Protein AF-A0A2V5VNK4-F1 (afdb_monomer)

Foldseek 3Di:
DFCDLVNVCVVCVVLVVLQVVLVVVCPPPDPVVSLVCCVPPPVPSNVSVVVSVVCCCPPGPVNCVVVVNPDDDDDPDDPCDPCNPDCVCVVVVVVDDDDDDDPPDDDDDDD

Structure (mmCIF, N/CA/C/O backbone):
data_AF-A0A2V5VNK4-F1
#
_entry.id   AF-A0A2V5VNK4-F1
#
loop_
_atom_site.group_PDB
_atom_site.id
_atom_site.type_symbol
_atom_site.label_atom_id
_atom_site.label_alt_id
_atom_site.label_comp_id
_atom_site.label_asym_id
_atom_site.label_entity_id
_atom_site.label_seq_id
_atom_site.pdbx_PDB_ins_code
_atom_site.Cartn_x
_atom_site.Cartn_y
_atom_site.Cartn_z
_atom_site.occupancy
_atom_site.B_iso_or_equiv
_atom_site.auth_seq_id
_atom_site.auth_comp_id
_atom_site.auth_asym_id
_atom_site.auth_atom_id
_atom_site.pdbx_PDB_model_num
ATOM 1 N N . MET A 1 1 ? 19.663 -5.696 6.131 1.00 43.50 1 MET A N 1
ATOM 2 C CA . MET A 1 1 ? 19.031 -4.825 7.140 1.00 43.50 1 MET A CA 1
ATOM 3 C C . MET A 1 1 ? 17.532 -4.919 6.906 1.00 43.50 1 MET A C 1
ATOM 5 O O . MET A 1 1 ? 17.048 -4.364 5.932 1.00 43.50 1 MET A O 1
ATOM 9 N N . SER A 1 2 ? 16.845 -5.788 7.652 1.00 50.84 2 SER A N 1
ATOM 10 C CA . SER A 1 2 ? 15.406 -6.015 7.478 1.00 50.84 2 SER A CA 1
ATOM 11 C C . SER A 1 2 ? 14.685 -4.940 8.273 1.00 50.84 2 SER A C 1
ATOM 13 O O . SER A 1 2 ? 14.669 -5.039 9.492 1.00 50.84 2 SER A O 1
ATOM 15 N N . ILE A 1 3 ? 14.150 -3.918 7.605 1.00 52.94 3 ILE A N 1
ATOM 16 C CA . ILE A 1 3 ? 13.321 -2.922 8.286 1.00 52.94 3 ILE A CA 1
ATOM 17 C C . ILE A 1 3 ? 12.030 -3.628 8.695 1.00 52.94 3 ILE A C 1
ATOM 19 O O . ILE A 1 3 ? 11.270 -4.100 7.846 1.00 52.94 3 ILE A O 1
ATOM 23 N N . ASP A 1 4 ? 11.828 -3.766 9.999 1.00 60.47 4 ASP A N 1
ATOM 24 C CA . ASP A 1 4 ? 10.594 -4.300 10.563 1.00 60.47 4 ASP A CA 1
ATOM 25 C C . ASP A 1 4 ? 9.493 -3.229 10.464 1.00 60.47 4 ASP A C 1
ATOM 27 O O . ASP A 1 4 ? 9.760 -2.033 10.602 1.00 60.47 4 ASP A O 1
ATOM 31 N N . ALA A 1 5 ? 8.237 -3.622 10.230 1.00 59.97 5 ALA A N 1
ATOM 32 C CA . ALA A 1 5 ? 7.123 -2.669 10.172 1.00 59.97 5 ALA A CA 1
ATOM 33 C C . ALA A 1 5 ? 7.013 -1.826 11.461 1.00 59.97 5 ALA A C 1
ATOM 35 O O . ALA A 1 5 ? 6.584 -0.673 11.421 1.00 59.97 5 ALA A O 1
ATOM 36 N N . ASN A 1 6 ? 7.462 -2.374 12.591 1.00 62.91 6 ASN A N 1
ATOM 37 C CA . ASN A 1 6 ? 7.519 -1.701 13.879 1.00 62.91 6 ASN A CA 1
ATOM 38 C C . ASN A 1 6 ? 8.642 -0.640 13.960 1.00 62.91 6 ASN A C 1
ATOM 40 O O . ASN A 1 6 ? 8.521 0.305 14.734 1.00 62.91 6 ASN A O 1
ATOM 44 N N . GLU A 1 7 ? 9.707 -0.735 13.151 1.00 65.81 7 GLU A N 1
ATOM 45 C CA . GLU A 1 7 ? 10.749 0.304 13.054 1.00 65.81 7 GLU A CA 1
ATOM 46 C C . GLU A 1 7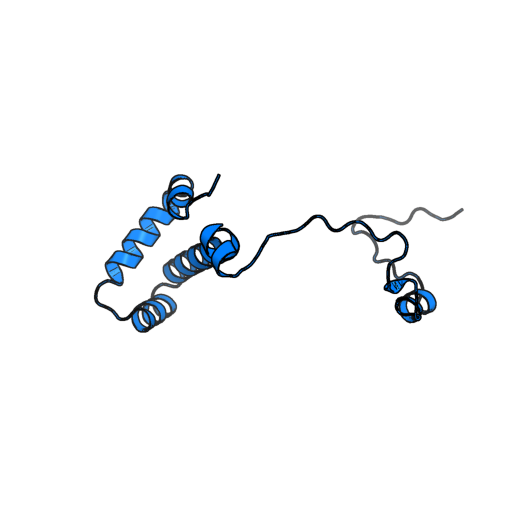 ? 10.271 1.521 12.255 1.00 65.81 7 GLU A C 1
ATOM 48 O O . GLU A 1 7 ? 10.581 2.654 12.612 1.00 65.81 7 GLU A O 1
ATOM 53 N N . VAL A 1 8 ? 9.453 1.318 11.215 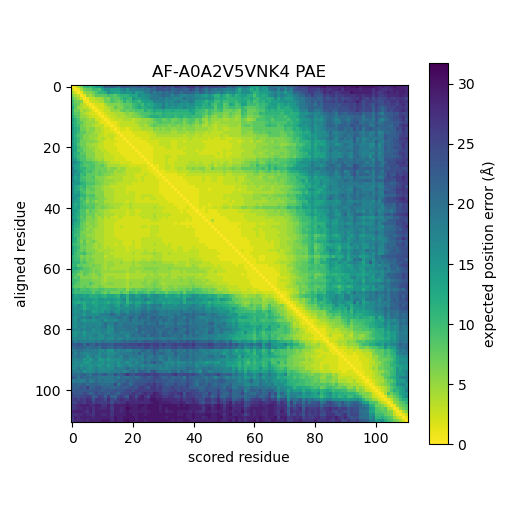1.00 63.75 8 VAL A N 1
ATOM 54 C CA . VAL A 1 8 ? 8.856 2.417 10.424 1.00 63.75 8 VAL A CA 1
ATOM 55 C C . VAL A 1 8 ? 8.001 3.330 11.307 1.00 63.75 8 VAL A C 1
ATOM 57 O O . VAL A 1 8 ? 8.002 4.552 11.148 1.00 63.75 8 VAL A O 1
ATOM 60 N N . LEU A 1 9 ? 7.325 2.744 12.296 1.00 68.44 9 LEU A N 1
ATOM 61 C CA . LEU A 1 9 ? 6.532 3.460 13.290 1.00 68.44 9 LEU A CA 1
ATOM 62 C C . LEU A 1 9 ? 7.368 4.424 14.157 1.00 68.44 9 LEU A C 1
ATOM 64 O O . LEU A 1 9 ? 6.826 5.410 14.650 1.00 68.44 9 LEU A O 1
ATOM 68 N N . LEU A 1 10 ? 8.683 4.214 14.295 1.00 71.69 10 LEU A N 1
ATOM 69 C CA . LEU A 1 10 ? 9.568 5.160 14.989 1.00 71.69 10 LEU A CA 1
ATOM 70 C C . LEU A 1 10 ? 9.780 6.454 14.188 1.00 71.69 10 LEU A C 1
ATOM 72 O O . LEU A 1 10 ? 9.971 7.515 14.778 1.00 71.69 10 LEU A O 1
ATOM 76 N N . PHE A 1 11 ? 9.710 6.387 12.856 1.00 75.62 11 PHE A N 1
ATOM 77 C CA . PHE A 1 11 ? 9.890 7.541 11.969 1.00 75.62 11 PHE A CA 1
ATOM 78 C C . PHE A 1 11 ? 8.589 8.319 11.712 1.00 75.62 11 PHE A C 1
ATOM 80 O O . PHE A 1 11 ? 8.635 9.449 11.228 1.00 75.62 11 PHE A O 1
ATOM 87 N N . ARG A 1 12 ? 7.429 7.737 12.048 1.00 77.50 12 ARG A N 1
ATOM 88 C CA . ARG A 1 12 ? 6.090 8.341 11.907 1.00 77.50 12 ARG A CA 1
ATOM 89 C C . ARG A 1 12 ? 5.283 8.240 13.213 1.00 77.50 12 ARG A C 1
ATOM 91 O O . ARG A 1 12 ? 4.287 7.515 13.277 1.00 77.50 12 ARG A O 1
ATOM 98 N N . PRO A 1 13 ? 5.686 8.952 14.283 1.00 76.88 13 PRO A N 1
ATOM 99 C CA . PRO A 1 13 ? 5.000 8.899 15.580 1.00 76.88 13 PRO A CA 1
ATOM 100 C C . PRO A 1 13 ? 3.543 9.396 15.521 1.00 76.88 13 PRO A C 1
ATOM 102 O O . PRO A 1 13 ? 2.705 8.974 16.324 1.00 76.88 13 PRO A O 1
ATOM 105 N N . ASP A 1 14 ? 3.226 10.250 14.544 1.00 76.06 14 ASP A N 1
ATOM 106 C CA . ASP A 1 14 ? 1.868 10.679 14.206 1.00 76.06 14 ASP A CA 1
ATOM 107 C C . ASP A 1 14 ? 0.973 9.487 13.822 1.00 76.06 14 ASP A C 1
ATOM 109 O O . ASP A 1 14 ? -0.166 9.382 14.282 1.00 76.06 14 ASP A O 1
ATOM 113 N N . VAL A 1 15 ? 1.522 8.528 13.071 1.00 81.50 15 VAL A N 1
ATOM 114 C CA . VAL A 1 15 ? 0.820 7.315 12.632 1.00 81.50 15 VAL A CA 1
ATOM 115 C C . VAL A 1 15 ? 0.635 6.326 13.783 1.00 81.50 15 VAL A C 1
ATOM 117 O O . VAL A 1 15 ? -0.404 5.674 13.882 1.00 81.50 15 VAL A O 1
ATOM 120 N N . VAL A 1 16 ? 1.601 6.242 14.703 1.00 84.44 16 VAL A N 1
ATOM 121 C CA . VAL A 1 16 ? 1.552 5.322 15.855 1.00 84.44 16 VAL A CA 1
ATOM 122 C C . VAL A 1 16 ? 0.358 5.597 16.752 1.00 84.44 16 VAL A C 1
ATOM 124 O O . VAL A 1 16 ? -0.327 4.666 17.178 1.00 84.44 16 VAL A O 1
ATOM 127 N N . THR A 1 17 ? 0.115 6.869 17.058 1.00 85.38 17 THR A N 1
ATOM 128 C CA . THR A 1 17 ? -0.986 7.260 17.945 1.00 85.38 17 THR A CA 1
ATOM 129 C C . THR A 1 17 ? -2.332 6.928 17.304 1.00 85.38 17 THR A C 1
ATOM 131 O O . THR A 1 17 ? -3.174 6.297 17.944 1.00 85.38 17 THR A O 1
ATOM 134 N N . GLY A 1 18 ? -2.503 7.265 16.020 1.00 86.88 18 GLY A N 1
ATOM 135 C CA . GLY A 1 18 ? -3.709 6.936 15.259 1.00 86.88 18 GLY A CA 1
ATOM 136 C C . GLY A 1 18 ? -3.963 5.429 15.186 1.00 86.88 18 GLY A C 1
ATOM 137 O O . GLY A 1 18 ? -5.057 4.969 15.510 1.00 86.88 18 GLY A O 1
ATOM 138 N N . LEU A 1 19 ? -2.929 4.645 14.864 1.00 88.06 19 LEU A N 1
ATOM 139 C CA . LEU A 1 19 ? -3.031 3.189 14.777 1.00 88.06 19 LEU A CA 1
ATOM 140 C C . LEU A 1 19 ? -3.383 2.552 16.128 1.00 88.06 19 LEU A C 1
ATOM 142 O O . LEU A 1 19 ? -4.249 1.683 16.192 1.00 88.06 19 LEU A O 1
ATOM 146 N N . LYS A 1 20 ? -2.748 2.983 17.226 1.00 89.00 20 LYS A N 1
ATOM 147 C CA . LYS A 1 20 ? -3.049 2.466 18.572 1.00 89.00 20 LYS A CA 1
ATOM 148 C C . LYS A 1 20 ? -4.496 2.730 18.972 1.00 89.00 20 LYS A C 1
ATOM 150 O O . LYS A 1 20 ? -5.148 1.832 19.508 1.00 89.00 20 LYS A O 1
ATOM 155 N N . ASN A 1 21 ? -4.995 3.934 18.704 1.00 88.62 21 ASN A N 1
ATOM 156 C CA . ASN A 1 21 ? -6.375 4.300 19.011 1.00 88.62 21 ASN A CA 1
ATOM 157 C C . ASN A 1 21 ? -7.358 3.439 18.212 1.00 88.62 21 ASN A C 1
ATOM 159 O O . ASN A 1 21 ? -8.286 2.885 18.795 1.00 88.62 21 ASN A O 1
ATOM 163 N N . LEU A 1 22 ? -7.093 3.247 16.918 1.00 89.94 22 LEU A N 1
ATOM 164 C CA . LEU A 1 22 ? -7.895 2.408 16.029 1.00 89.94 22 LEU A CA 1
ATOM 165 C C . LEU A 1 22 ? -7.919 0.941 16.478 1.00 89.94 22 LEU A C 1
ATOM 167 O O . LEU A 1 22 ? -8.980 0.325 16.564 1.00 89.94 22 LEU A O 1
ATOM 171 N N . LEU A 1 23 ? -6.762 0.367 16.815 1.00 90.12 23 LEU A N 1
ATOM 172 C CA . LEU A 1 23 ? -6.685 -1.010 17.311 1.00 90.12 23 LEU A CA 1
ATOM 173 C C . LEU A 1 23 ? -7.399 -1.174 18.657 1.00 90.12 23 LEU A C 1
ATOM 175 O O . LEU A 1 23 ? -7.992 -2.218 18.924 1.00 90.12 23 LEU A O 1
ATOM 179 N N . THR A 1 24 ? -7.358 -0.142 19.502 1.00 92.31 24 THR A N 1
ATOM 180 C CA . THR A 1 24 ? -8.040 -0.144 20.799 1.00 92.31 24 THR A CA 1
ATOM 181 C C . THR A 1 24 ? -9.554 -0.055 20.630 1.00 92.31 24 THR A C 1
ATOM 183 O O . THR A 1 24 ? -10.265 -0.823 21.274 1.00 92.31 24 THR A O 1
ATOM 186 N N . SER A 1 25 ? -10.053 0.814 19.744 1.00 88.00 25 SER A N 1
ATOM 187 C CA . SER A 1 25 ? -11.491 0.941 19.464 1.00 88.00 25 SER A CA 1
ATOM 188 C C . SER A 1 25 ? -12.069 -0.280 18.744 1.00 88.00 25 SER A C 1
ATOM 190 O O . SER A 1 25 ? -13.254 -0.563 18.878 1.00 88.00 25 SER A O 1
ATOM 192 N N . SER A 1 26 ? -11.231 -1.032 18.029 1.00 89.69 26 SER A N 1
ATOM 193 C CA . SER A 1 26 ? -11.631 -2.239 17.295 1.00 89.69 26 SER A CA 1
ATOM 194 C C . SER A 1 26 ? -11.575 -3.523 18.137 1.00 89.69 26 SER A C 1
ATOM 196 O O . SER A 1 26 ? -11.910 -4.601 17.643 1.00 89.69 26 SER A O 1
ATOM 198 N N . ARG A 1 27 ? -11.132 -3.458 19.403 1.00 91.44 27 ARG A N 1
ATOM 199 C CA . ARG A 1 27 ? -11.028 -4.647 20.267 1.00 91.44 27 ARG A CA 1
ATOM 200 C C . ARG A 1 27 ? -12.391 -5.292 20.501 1.00 91.44 27 ARG A C 1
ATOM 202 O O . ARG A 1 27 ? -13.363 -4.619 20.810 1.00 91.44 27 ARG A O 1
ATOM 209 N N . GLY A 1 28 ? -12.422 -6.622 20.438 1.00 89.94 28 GLY A N 1
ATOM 210 C CA . GLY A 1 28 ? -13.631 -7.409 20.698 1.00 89.94 28 GLY A CA 1
ATOM 211 C C . GLY A 1 28 ? -14.592 -7.499 19.511 1.00 89.94 28 GLY A C 1
ATOM 212 O O . GLY A 1 28 ? -15.549 -8.262 19.585 1.00 89.94 28 GLY A O 1
ATOM 213 N N . HIS A 1 29 ? -14.314 -6.795 18.410 1.00 90.75 29 HIS A N 1
ATOM 214 C CA . HIS A 1 29 ? -15.069 -6.911 17.167 1.00 90.75 29 HIS A CA 1
ATOM 215 C C . HIS A 1 29 ? -14.372 -7.858 16.178 1.00 90.75 29 HIS A C 1
ATOM 217 O O . HIS A 1 29 ? -13.138 -7.874 16.102 1.00 90.75 29 HIS A O 1
ATOM 223 N N . PRO A 1 30 ? -15.131 -8.630 15.379 1.00 94.50 30 PRO A N 1
ATOM 224 C CA . PRO A 1 30 ? -14.577 -9.354 14.243 1.00 94.50 30 PRO A CA 1
ATOM 225 C C . PRO A 1 30 ? -13.859 -8.390 13.282 1.00 94.50 30 PRO A C 1
ATOM 227 O O . PRO A 1 30 ? -14.397 -7.319 12.995 1.00 94.50 30 PRO A O 1
ATOM 230 N N . PRO A 1 31 ? -12.687 -8.750 12.722 1.00 91.12 31 PRO A N 1
ATOM 231 C CA . PRO A 1 31 ? -11.910 -7.839 11.877 1.00 91.12 31 PRO A CA 1
ATOM 232 C C . PRO A 1 31 ? -12.694 -7.265 10.692 1.00 91.12 31 PRO A C 1
ATOM 234 O O . PRO A 1 31 ? -12.603 -6.075 10.410 1.00 91.12 31 PRO A O 1
ATOM 237 N N . ALA A 1 32 ? -13.500 -8.093 10.020 1.00 93.44 32 ALA A N 1
ATOM 238 C CA . ALA A 1 32 ? -14.309 -7.656 8.883 1.00 93.44 32 ALA A CA 1
ATOM 239 C C . ALA A 1 32 ? -15.361 -6.608 9.285 1.00 93.44 32 ALA A C 1
ATOM 241 O O . ALA A 1 32 ? -15.549 -5.617 8.582 1.00 93.44 32 ALA A O 1
ATOM 242 N N . GLU A 1 33 ? -16.008 -6.797 10.436 1.00 93.88 33 GLU A N 1
ATOM 243 C CA . GLU A 1 33 ? -16.995 -5.854 10.965 1.00 93.88 33 GLU A CA 1
ATOM 244 C C . GLU A 1 33 ? -16.330 -4.557 11.426 1.00 93.88 33 GLU A C 1
ATOM 246 O O . GLU A 1 33 ? -16.809 -3.475 11.094 1.00 93.88 33 GLU A O 1
ATOM 251 N N . ALA A 1 34 ? -15.191 -4.651 12.119 1.00 93.06 34 ALA A N 1
ATOM 252 C CA . ALA A 1 34 ? -14.422 -3.489 12.552 1.00 93.06 34 ALA A CA 1
ATOM 253 C C . ALA A 1 34 ? -13.993 -2.620 11.360 1.00 93.06 34 ALA A C 1
ATOM 255 O O . ALA A 1 34 ? -14.165 -1.404 11.388 1.00 93.06 34 ALA A O 1
ATOM 256 N N . VAL A 1 35 ? -13.506 -3.240 10.279 1.00 93.81 35 VAL A N 1
ATOM 257 C CA . VAL A 1 35 ? -13.116 -2.528 9.053 1.00 93.81 35 VAL A CA 1
ATOM 258 C C . VAL A 1 35 ? -14.325 -1.902 8.355 1.00 93.81 35 VAL A C 1
ATOM 260 O O . VAL A 1 35 ? -14.236 -0.754 7.924 1.00 93.81 35 VAL A O 1
ATOM 263 N N . ALA A 1 36 ? -15.461 -2.600 8.271 1.00 93.62 36 ALA A N 1
ATOM 264 C CA . ALA A 1 36 ? -16.676 -2.052 7.662 1.00 93.62 36 ALA A CA 1
ATOM 265 C C . ALA A 1 36 ? -17.225 -0.843 8.444 1.00 93.62 36 ALA A C 1
ATOM 267 O O . ALA A 1 36 ? -17.617 0.167 7.854 1.00 93.62 36 ALA A O 1
ATOM 268 N N . VAL A 1 37 ? -17.219 -0.921 9.778 1.00 92.38 37 VAL A N 1
ATOM 269 C CA . VAL A 1 37 ? -17.601 0.185 10.669 1.00 92.38 37 VAL A CA 1
ATOM 270 C C . VAL A 1 37 ? -16.642 1.360 10.507 1.00 92.38 37 VAL A C 1
ATOM 272 O O . VAL A 1 37 ? -17.094 2.496 10.363 1.00 92.38 37 VAL A O 1
ATOM 275 N N . LEU A 1 38 ? -15.335 1.092 10.481 1.00 92.94 38 LEU A N 1
ATOM 276 C CA . LEU A 1 38 ? -14.299 2.100 10.287 1.00 92.94 38 LEU A CA 1
ATOM 277 C C . LEU A 1 38 ? -14.467 2.814 8.940 1.00 92.94 38 LEU A C 1
ATOM 279 O O . LEU A 1 38 ? -14.515 4.036 8.899 1.00 92.94 38 LEU A O 1
ATOM 283 N N . GLN A 1 39 ? -14.663 2.070 7.850 1.00 94.00 39 GLN A N 1
ATOM 284 C CA . GLN A 1 39 ? -14.862 2.639 6.516 1.00 94.00 39 GLN A CA 1
ATOM 285 C C . GLN A 1 39 ? -16.076 3.580 6.451 1.00 94.00 39 GLN A C 1
ATOM 287 O O . GLN A 1 39 ? -16.041 4.585 5.743 1.00 94.00 39 GLN A O 1
ATOM 292 N N . LYS A 1 40 ? -17.150 3.263 7.185 1.00 94.62 40 LYS A N 1
ATOM 293 C CA . LYS A 1 40 ? -18.382 4.060 7.196 1.00 94.62 40 LYS A CA 1
ATOM 294 C C . LYS A 1 40 ? -18.296 5.286 8.106 1.00 94.62 40 LYS A C 1
ATOM 296 O O . LYS A 1 40 ? -18.811 6.341 7.744 1.00 94.62 40 LYS A O 1
ATOM 301 N N . ASN A 1 41 ? -17.705 5.131 9.288 1.00 94.12 41 ASN A N 1
ATOM 302 C CA . ASN A 1 41 ? -17.829 6.107 10.372 1.00 94.12 41 ASN A CA 1
ATOM 303 C C . ASN A 1 41 ? -16.548 6.915 10.619 1.00 94.12 41 ASN A C 1
ATOM 305 O O . ASN A 1 41 ? -16.624 7.986 11.213 1.00 94.12 41 ASN A O 1
ATOM 309 N N . ASP A 1 42 ? -15.393 6.425 10.168 1.00 92.62 42 ASP A N 1
ATOM 310 C CA . ASP A 1 42 ? -14.098 7.094 10.302 1.00 92.62 42 ASP A CA 1
ATOM 311 C C . ASP A 1 42 ? -13.225 6.883 9.044 1.00 92.62 42 ASP A C 1
ATOM 313 O O . ASP A 1 42 ? -12.299 6.061 9.024 1.00 92.62 42 ASP A O 1
ATOM 317 N N . PRO A 1 43 ? -13.495 7.643 7.963 1.00 92.38 43 PRO A N 1
ATOM 318 C CA . PRO A 1 43 ? -12.718 7.559 6.728 1.00 92.38 43 PRO A CA 1
ATOM 319 C C . PRO A 1 43 ? -11.228 7.877 6.914 1.00 92.38 43 PRO A C 1
ATOM 321 O O . PRO A 1 43 ? -10.396 7.347 6.178 1.00 92.38 43 PRO A O 1
ATOM 324 N N . ALA A 1 44 ? -10.879 8.724 7.888 1.00 90.50 44 ALA A N 1
ATOM 325 C CA . ALA A 1 44 ? -9.492 9.077 8.176 1.00 90.50 44 ALA A CA 1
ATOM 326 C C . ALA A 1 44 ? -8.741 7.894 8.802 1.00 90.50 44 ALA A C 1
ATOM 328 O O . ALA A 1 44 ? -7.654 7.541 8.340 1.00 90.50 44 ALA A O 1
ATOM 329 N N . GLY A 1 45 ? -9.340 7.231 9.796 1.00 90.56 45 GLY A N 1
ATOM 330 C CA . GLY A 1 45 ? -8.799 6.007 10.381 1.00 90.56 45 GLY A CA 1
ATOM 331 C C . GLY A 1 45 ? -8.699 4.866 9.367 1.00 90.56 45 GLY A C 1
ATOM 332 O O . GLY A 1 45 ? -7.691 4.159 9.332 1.00 90.56 45 GLY A O 1
ATOM 333 N N . PHE A 1 46 ? -9.688 4.721 8.480 1.00 93.50 46 PHE A N 1
ATOM 334 C CA . PHE A 1 46 ? -9.622 3.752 7.380 1.00 93.50 46 PHE A CA 1
ATOM 335 C C . PHE A 1 46 ? -8.473 4.053 6.405 1.00 93.50 46 PHE A C 1
ATOM 337 O O . PHE A 1 46 ? -7.725 3.147 6.029 1.00 93.50 46 PHE A O 1
ATOM 344 N N . GLY A 1 47 ? -8.288 5.323 6.035 1.00 92.12 47 GLY A N 1
ATOM 345 C CA . GLY A 1 47 ? -7.157 5.769 5.220 1.00 92.12 47 GLY A CA 1
ATOM 346 C C . GLY A 1 47 ? -5.813 5.415 5.861 1.00 92.12 47 GLY A C 1
ATOM 347 O O . GLY A 1 47 ? -4.976 4.780 5.228 1.00 92.12 47 GLY A O 1
ATOM 348 N N . LEU A 1 48 ? -5.650 5.717 7.151 1.00 90.44 48 LEU A N 1
ATOM 349 C CA . LEU A 1 48 ? -4.442 5.380 7.905 1.00 90.44 48 LEU A CA 1
ATOM 350 C C . LEU A 1 48 ? -4.180 3.864 7.937 1.00 90.44 48 LEU A C 1
ATOM 352 O O . LEU A 1 48 ? -3.058 3.424 7.688 1.00 90.44 48 LEU A O 1
ATOM 356 N N . LEU A 1 49 ? -5.206 3.047 8.199 1.00 90.94 49 LEU A N 1
ATOM 357 C CA . LEU A 1 49 ? -5.072 1.587 8.227 1.00 90.94 49 LEU A CA 1
ATOM 358 C C . LEU A 1 49 ? -4.657 1.023 6.861 1.00 90.94 49 LEU A C 1
ATOM 360 O O . LEU A 1 49 ? -3.785 0.155 6.788 1.00 90.94 49 LEU A O 1
ATOM 364 N N . THR A 1 50 ? -5.279 1.506 5.785 1.00 92.62 50 THR A N 1
ATOM 365 C CA . THR A 1 50 ? -4.998 1.037 4.419 1.00 92.62 50 THR A CA 1
ATOM 366 C C . THR A 1 50 ? -3.616 1.459 3.931 1.00 92.62 50 THR A C 1
ATOM 368 O O . THR A 1 50 ? -2.935 0.650 3.301 1.00 92.62 50 THR A O 1
ATOM 371 N N . GLU A 1 51 ? -3.153 2.662 4.279 1.00 90.00 51 GLU A N 1
ATOM 372 C CA . GLU A 1 51 ? -1.792 3.125 3.985 1.00 90.00 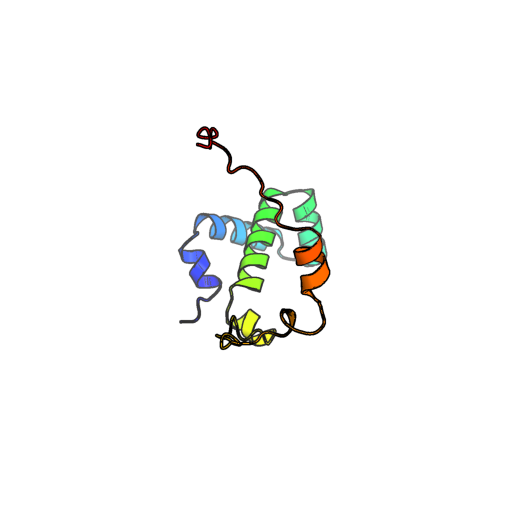51 GLU A CA 1
ATOM 373 C C . GLU A 1 51 ? -0.741 2.227 4.655 1.00 90.00 51 GLU A C 1
ATOM 375 O O . GLU A 1 51 ? 0.182 1.745 3.994 1.00 90.00 51 GLU A O 1
ATOM 380 N N . ILE A 1 52 ? -0.919 1.920 5.945 1.00 87.94 52 ILE A N 1
ATOM 381 C CA . ILE A 1 52 ? -0.015 1.026 6.683 1.00 87.94 52 ILE A CA 1
ATOM 382 C C . ILE A 1 52 ? -0.040 -0.384 6.090 1.00 87.94 52 ILE A C 1
ATOM 384 O O . ILE A 1 52 ? 1.016 -0.989 5.905 1.00 87.94 52 ILE A O 1
ATOM 388 N N . ALA A 1 53 ? -1.226 -0.915 5.779 1.00 89.50 53 ALA A N 1
ATOM 389 C CA . ALA A 1 53 ? -1.367 -2.249 5.203 1.00 89.50 53 ALA A CA 1
ATOM 390 C C . ALA A 1 53 ? -0.672 -2.354 3.838 1.00 89.50 53 ALA A C 1
ATOM 392 O O . ALA A 1 53 ? 0.058 -3.316 3.597 1.00 89.50 53 ALA A O 1
ATOM 393 N N . ALA A 1 54 ? -0.841 -1.352 2.971 1.00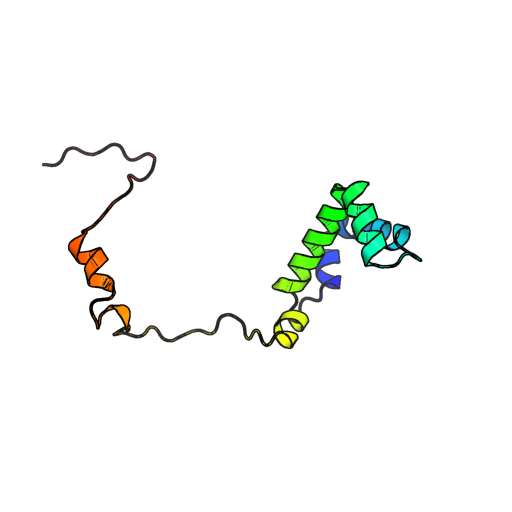 89.81 54 ALA A N 1
ATOM 394 C CA . ALA A 1 54 ? -0.160 -1.290 1.682 1.00 89.81 54 ALA A CA 1
ATOM 395 C C . ALA A 1 54 ? 1.362 -1.195 1.858 1.00 89.81 54 ALA A C 1
ATOM 397 O O . ALA A 1 54 ? 2.100 -1.963 1.241 1.00 89.81 54 ALA A O 1
ATOM 398 N N . GLY A 1 55 ? 1.838 -0.313 2.741 1.00 85.81 55 GLY A N 1
ATOM 399 C CA . GLY A 1 55 ? 3.263 -0.181 3.044 1.00 85.81 55 GLY A CA 1
ATOM 400 C C . GLY A 1 55 ? 3.868 -1.488 3.559 1.00 85.81 55 GLY A C 1
ATOM 401 O O . GLY A 1 55 ? 4.894 -1.936 3.055 1.00 85.81 55 GLY A O 1
ATOM 402 N N . ALA A 1 56 ? 3.202 -2.157 4.502 1.00 84.50 56 ALA A N 1
ATOM 403 C CA . ALA A 1 56 ? 3.640 -3.453 5.008 1.00 84.50 56 ALA A CA 1
ATOM 404 C C . ALA A 1 56 ? 3.634 -4.536 3.916 1.00 84.50 56 ALA A C 1
ATOM 406 O O . ALA A 1 56 ? 4.570 -5.327 3.848 1.00 84.50 56 ALA A O 1
ATOM 407 N N . TYR A 1 57 ? 2.623 -4.562 3.046 1.00 86.19 57 TYR A N 1
ATOM 408 C CA . TYR A 1 57 ? 2.533 -5.542 1.965 1.00 86.19 57 TYR A CA 1
ATOM 409 C C . TYR A 1 57 ? 3.652 -5.379 0.926 1.00 86.19 57 TYR A C 1
ATOM 411 O O . TYR A 1 57 ? 4.273 -6.365 0.533 1.00 86.19 57 TYR A O 1
ATOM 419 N N . PHE A 1 58 ? 3.933 -4.143 0.504 1.00 85.94 58 PHE A N 1
ATOM 420 C CA . PHE A 1 58 ? 4.892 -3.870 -0.569 1.00 85.94 58 PHE A CA 1
ATOM 421 C C . PHE A 1 58 ? 6.339 -3.705 -0.105 1.00 85.94 58 PHE A C 1
ATOM 423 O O . PHE A 1 58 ? 7.244 -3.891 -0.914 1.00 85.94 58 PHE A O 1
ATOM 430 N N . LEU A 1 59 ? 6.575 -3.318 1.153 1.00 84.19 59 LEU A N 1
ATOM 431 C CA . LEU A 1 59 ? 7.909 -2.913 1.612 1.00 84.19 59 LEU A CA 1
ATOM 432 C C . LEU A 1 59 ? 8.498 -3.824 2.689 1.00 84.19 59 LEU A C 1
ATOM 434 O O . LEU A 1 59 ? 9.711 -3.790 2.887 1.00 84.19 59 LEU A O 1
ATOM 438 N N . ASN A 1 60 ? 7.697 -4.639 3.386 1.00 84.00 60 ASN A N 1
ATOM 439 C CA . ASN A 1 60 ? 8.235 -5.522 4.419 1.00 84.00 60 ASN A CA 1
ATOM 440 C C . ASN A 1 60 ? 8.996 -6.698 3.771 1.00 84.00 60 ASN A C 1
ATOM 442 O O . ASN A 1 60 ? 8.367 -7.534 3.111 1.00 84.00 60 ASN A O 1
ATOM 446 N N . PRO A 1 61 ? 10.316 -6.844 4.005 1.00 84.00 61 PRO A N 1
ATOM 447 C CA . PRO A 1 61 ? 11.111 -7.912 3.397 1.00 84.00 61 PRO A CA 1
ATOM 448 C C . PRO A 1 61 ? 10.606 -9.317 3.739 1.00 84.00 61 PRO A C 1
ATOM 450 O O . PRO A 1 61 ? 10.694 -10.221 2.912 1.00 84.00 61 PRO A O 1
ATOM 453 N N . GLN A 1 62 ? 10.041 -9.513 4.935 1.00 85.44 62 GLN A N 1
ATOM 454 C CA . GLN A 1 62 ? 9.476 -10.800 5.340 1.00 85.44 62 GLN A CA 1
ATOM 455 C C . GLN A 1 62 ? 8.191 -11.125 4.574 1.00 85.44 62 GLN A C 1
ATOM 457 O O . GLN A 1 62 ? 7.959 -12.288 4.243 1.00 85.44 62 GLN A O 1
ATOM 462 N N . VAL A 1 63 ? 7.358 -10.118 4.281 1.00 88.25 63 VAL A N 1
ATOM 463 C CA . VAL A 1 63 ? 6.148 -10.304 3.465 1.00 88.25 63 VAL A CA 1
ATOM 464 C C . VAL A 1 63 ? 6.544 -10.630 2.030 1.00 88.25 63 VAL A C 1
ATOM 466 O O . VAL A 1 63 ? 6.093 -11.641 1.499 1.00 88.25 63 VAL A O 1
ATOM 469 N N . LEU A 1 64 ?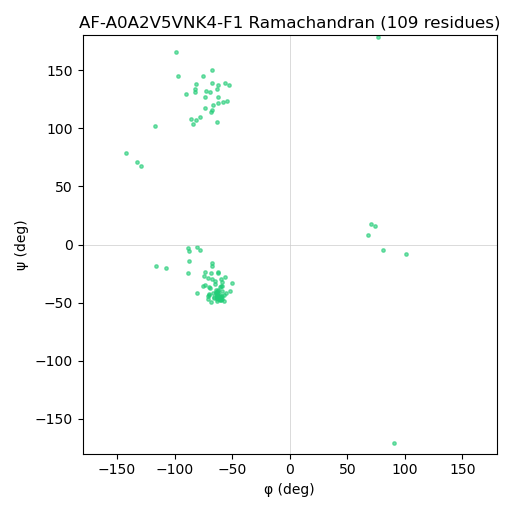 7.450 -9.846 1.441 1.00 89.44 64 LEU A N 1
ATOM 470 C CA . LEU A 1 64 ? 7.957 -10.085 0.088 1.00 89.44 64 LEU A CA 1
ATOM 471 C C . LEU A 1 64 ? 8.58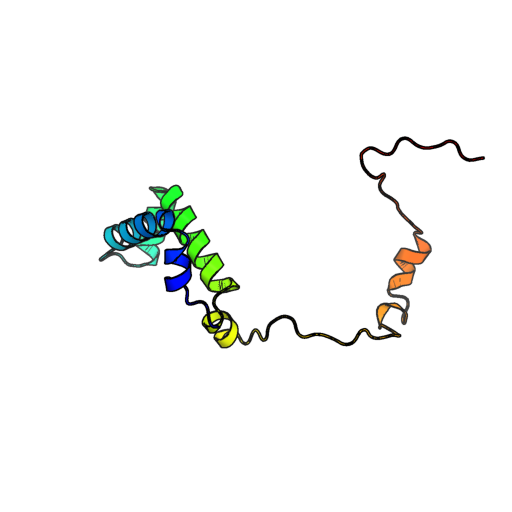4 -11.481 -0.055 1.00 89.44 64 LEU A C 1
ATOM 473 O O . LEU A 1 64 ? 8.264 -12.200 -0.999 1.00 89.44 64 LEU A O 1
ATOM 477 N N . ALA A 1 65 ? 9.388 -11.913 0.922 1.00 88.94 65 ALA A N 1
ATOM 478 C CA . ALA A 1 65 ? 9.980 -13.250 0.933 1.00 88.94 65 ALA A CA 1
ATOM 479 C C . ALA A 1 65 ? 8.923 -14.365 0.997 1.00 88.94 65 ALA A C 1
ATOM 481 O O . ALA A 1 65 ? 9.031 -15.356 0.277 1.00 88.94 65 ALA A O 1
ATOM 482 N N . ARG A 1 66 ? 7.869 -14.206 1.812 1.00 91.50 66 ARG A N 1
ATOM 483 C CA . ARG A 1 66 ? 6.755 -15.173 1.882 1.00 91.50 66 ARG A CA 1
ATOM 484 C C . ARG A 1 66 ? 5.925 -15.221 0.602 1.00 91.50 66 ARG A C 1
ATOM 486 O O . ARG A 1 66 ? 5.367 -16.267 0.293 1.00 91.50 66 ARG A O 1
ATOM 493 N N . LEU A 1 67 ? 5.848 -14.111 -0.130 1.00 91.38 67 LEU A N 1
ATOM 494 C CA . LEU A 1 67 ? 5.212 -14.046 -1.446 1.00 91.38 67 LEU A CA 1
ATOM 495 C C . LEU A 1 67 ? 6.098 -14.619 -2.566 1.00 91.38 67 LEU A C 1
ATOM 497 O O . LEU A 1 67 ? 5.648 -14.700 -3.705 1.00 91.38 67 LEU A O 1
ATOM 501 N N . GLY A 1 68 ? 7.344 -15.006 -2.270 1.00 89.25 68 GLY A N 1
ATOM 502 C CA . GLY A 1 68 ? 8.305 -15.456 -3.278 1.00 89.25 68 GLY A CA 1
ATOM 503 C C . GLY A 1 68 ? 8.815 -14.327 -4.178 1.00 89.25 68 GLY A C 1
ATOM 504 O O . GLY A 1 68 ? 9.349 -14.597 -5.250 1.00 89.25 68 GLY A O 1
ATOM 505 N N . TYR A 1 69 ? 8.655 -13.065 -3.771 1.00 84.19 69 TYR A N 1
ATOM 506 C CA . TYR A 1 69 ? 9.164 -11.923 -4.519 1.00 84.19 69 TYR A CA 1
ATOM 507 C C . TYR A 1 69 ? 10.655 -11.728 -4.217 1.00 84.19 69 TYR A C 1
ATOM 509 O O . TYR A 1 69 ? 11.021 -11.276 -3.131 1.00 84.19 69 TYR A O 1
ATOM 517 N N . THR A 1 70 ? 11.522 -12.059 -5.180 1.00 79.62 70 THR A N 1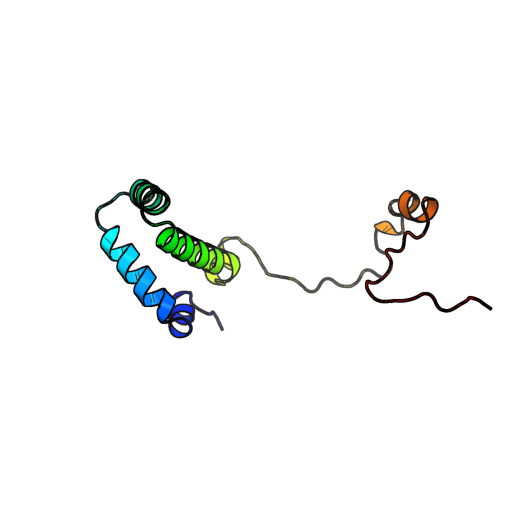
ATOM 518 C CA . THR A 1 70 ? 12.990 -11.960 -5.043 1.00 79.62 70 THR A CA 1
ATOM 519 C C . THR A 1 70 ? 13.536 -10.545 -5.255 1.00 79.62 70 THR A C 1
ATOM 521 O O . THR A 1 70 ? 14.727 -10.304 -5.065 1.00 79.62 70 THR A O 1
ATOM 524 N N . GLY A 1 71 ? 12.667 -9.582 -5.574 1.00 79.00 71 GLY A N 1
ATOM 525 C CA . GLY A 1 71 ? 13.054 -8.211 -5.890 1.00 79.00 71 GLY A CA 1
ATOM 526 C C . GLY A 1 71 ? 13.311 -7.998 -7.380 1.00 79.00 71 GLY A C 1
ATOM 527 O O . GLY A 1 71 ? 12.999 -8.837 -8.223 1.00 79.00 71 GLY A O 1
ATOM 528 N N . GLN A 1 72 ? 13.859 -6.829 -7.714 1.00 78.44 72 GLN A N 1
ATOM 529 C CA . GLN A 1 72 ? 14.369 -6.578 -9.059 1.00 78.44 72 GLN A CA 1
ATOM 530 C C . GLN A 1 72 ? 15.729 -7.258 -9.192 1.00 78.44 72 GLN A C 1
ATOM 532 O O . GLN A 1 72 ? 16.709 -6.819 -8.590 1.00 78.44 72 GLN A O 1
ATOM 537 N N . GLU A 1 73 ? 15.790 -8.325 -9.979 1.00 79.25 73 GLU A N 1
ATOM 538 C CA . GLU A 1 73 ? 17.058 -8.945 -10.343 1.00 79.25 73 GLU A CA 1
ATOM 539 C C . GLU A 1 73 ? 17.684 -8.186 -11.520 1.00 79.25 73 GLU A C 1
ATOM 541 O O . GLU A 1 73 ? 16.982 -7.876 -12.492 1.00 79.25 73 GLU A O 1
ATOM 546 N N . PRO A 1 74 ? 18.991 -7.873 -11.466 1.00 76.25 74 PRO A N 1
ATOM 547 C CA . PRO A 1 74 ? 19.685 -7.302 -12.604 1.00 76.25 74 PRO A CA 1
ATOM 548 C C . PRO A 1 74 ? 19.665 -8.315 -13.748 1.00 76.25 74 PRO A C 1
ATOM 550 O O . PRO A 1 74 ? 20.379 -9.317 -13.735 1.00 76.25 74 PRO A O 1
ATOM 553 N N . LYS A 1 75 ? 18.824 -8.052 -14.747 1.00 77.94 75 LYS A N 1
ATOM 554 C CA . LYS A 1 75 ? 18.819 -8.811 -15.992 1.00 77.94 75 LYS A CA 1
ATOM 555 C C . LYS A 1 75 ? 19.910 -8.257 -16.908 1.00 77.94 75 LYS A C 1
ATOM 557 O O . LYS A 1 75 ? 19.965 -7.037 -17.088 1.00 77.94 75 LYS A O 1
ATOM 562 N N . PRO A 1 76 ? 20.764 -9.114 -17.492 1.00 82.56 76 PRO A N 1
ATOM 563 C CA . PRO A 1 76 ? 21.663 -8.693 -18.554 1.00 82.56 76 PRO A CA 1
ATOM 564 C C . PRO A 1 76 ? 20.862 -8.003 -19.659 1.00 82.56 76 PRO A C 1
ATOM 566 O O . PRO A 1 76 ? 19.778 -8.467 -20.019 1.00 82.56 76 PRO A O 1
ATOM 569 N N . ILE A 1 77 ? 21.386 -6.896 -20.182 1.00 82.81 77 ILE A N 1
ATOM 570 C CA . ILE A 1 77 ? 20.829 -6.300 -21.394 1.00 82.81 77 ILE A CA 1
ATOM 571 C C . ILE A 1 77 ? 21.119 -7.282 -22.522 1.00 82.81 77 ILE A C 1
ATOM 573 O O . ILE A 1 77 ? 22.283 -7.543 -22.827 1.00 82.81 77 ILE A O 1
ATOM 577 N N . ASP A 1 78 ? 20.064 -7.832 -23.112 1.00 84.38 78 ASP A N 1
ATOM 578 C CA . ASP A 1 78 ? 20.181 -8.595 -24.344 1.00 84.38 78 ASP A CA 1
ATOM 579 C C . ASP A 1 78 ? 20.615 -7.632 -25.463 1.00 84.38 78 ASP A C 1
ATOM 581 O O . ASP A 1 78 ? 19.919 -6.637 -25.695 1.00 84.38 78 ASP A O 1
ATOM 585 N N . PRO A 1 79 ? 21.770 -7.849 -26.121 1.00 85.25 79 PRO A N 1
ATOM 586 C CA . PRO A 1 79 ? 22.181 -7.019 -27.248 1.00 85.25 79 PRO A CA 1
ATOM 587 C C . PRO A 1 79 ? 21.276 -7.205 -28.473 1.00 85.25 79 PRO A C 1
ATOM 589 O O . PRO A 1 79 ? 21.285 -6.341 -29.349 1.00 85.25 79 PRO A O 1
ATOM 592 N N . HIS A 1 80 ? 20.506 -8.298 -28.541 1.00 88.31 80 HIS A N 1
ATOM 593 C CA . HIS A 1 80 ? 19.580 -8.594 -29.631 1.00 88.31 80 HIS A CA 1
ATOM 594 C C . HIS A 1 80 ? 18.209 -9.037 -29.093 1.00 88.31 80 HIS A C 1
ATOM 596 O O . HIS A 1 80 ? 17.843 -10.207 -29.176 1.00 88.31 80 HIS A O 1
ATOM 602 N N . PRO A 1 81 ? 17.445 -8.103 -28.507 1.00 85.06 81 PRO A N 1
ATOM 603 C CA . PRO A 1 81 ? 16.172 -8.419 -27.883 1.00 85.06 81 PRO A CA 1
ATOM 604 C C . PRO A 1 81 ? 15.119 -8.859 -28.904 1.00 85.06 81 PRO A C 1
ATOM 606 O O . PRO A 1 81 ? 15.078 -8.386 -30.040 1.00 85.06 81 PRO A O 1
ATOM 609 N N . ASP A 1 82 ? 14.212 -9.715 -28.445 1.00 85.12 82 ASP A N 1
ATOM 610 C CA . ASP A 1 82 ? 13.145 -10.362 -29.216 1.00 85.12 82 ASP A CA 1
ATOM 611 C C . ASP A 1 82 ? 12.291 -9.415 -30.072 1.00 85.12 82 ASP A C 1
ATOM 613 O O . ASP A 1 82 ? 11.869 -9.779 -31.167 1.00 85.12 82 ASP A O 1
ATOM 617 N N . TYR A 1 83 ? 12.069 -8.181 -29.619 1.00 82.94 83 TYR A N 1
ATOM 618 C CA . TYR A 1 83 ? 11.322 -7.171 -30.365 1.00 82.94 83 TYR A CA 1
ATOM 619 C C . TYR A 1 83 ? 12.014 -6.672 -31.643 1.00 82.94 83 TYR A C 1
ATOM 621 O O . TYR A 1 83 ? 11.356 -6.031 -32.469 1.00 82.94 83 TYR A O 1
ATOM 629 N N . LEU A 1 84 ? 13.317 -6.920 -31.817 1.00 85.44 84 LEU A N 1
ATOM 630 C CA . LEU A 1 84 ? 14.023 -6.633 -33.069 1.00 85.44 84 LEU A CA 1
ATOM 631 C C . LEU A 1 84 ? 13.671 -7.641 -34.167 1.00 85.44 84 LEU A C 1
ATOM 633 O O . LEU A 1 84 ? 13.685 -7.284 -35.346 1.00 85.44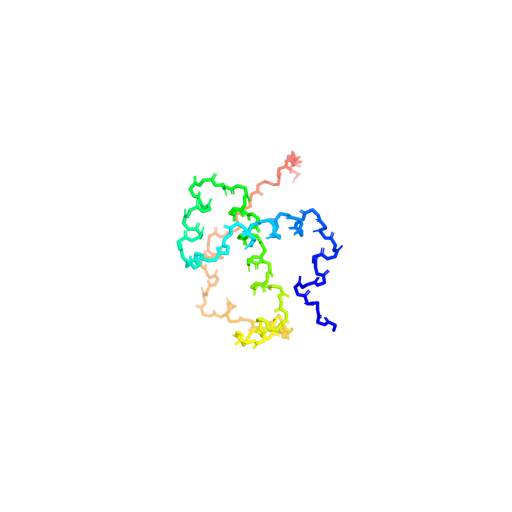 84 LEU A O 1
ATOM 637 N N . ASP A 1 85 ? 13.297 -8.859 -33.783 1.00 86.31 85 ASP A N 1
ATOM 638 C CA . ASP A 1 85 ? 12.916 -9.925 -34.697 1.00 86.31 85 ASP A CA 1
ATOM 639 C C . ASP A 1 85 ? 11.385 -10.038 -34.831 1.00 86.31 85 ASP A C 1
ATOM 641 O O . ASP A 1 85 ? 10.595 -9.460 -34.081 1.00 86.31 85 ASP A O 1
ATOM 645 N N . GLY A 1 86 ? 10.925 -10.765 -35.853 1.00 80.81 86 GLY A N 1
ATOM 646 C CA . GLY A 1 86 ? 9.510 -11.140 -35.987 1.00 80.81 86 GLY A CA 1
ATOM 647 C C . GLY A 1 86 ? 8.528 -9.994 -36.268 1.00 80.81 86 GLY A C 1
ATOM 648 O O . GLY A 1 86 ? 7.319 -10.212 -36.260 1.00 80.81 86 GLY A O 1
ATOM 649 N N . GLY A 1 87 ? 9.013 -8.778 -36.537 1.00 87.19 87 GLY A N 1
ATOM 650 C CA . GLY A 1 87 ? 8.172 -7.642 -36.923 1.00 87.19 87 GLY A CA 1
ATOM 651 C C . GLY A 1 87 ? 7.354 -7.031 -35.781 1.00 87.19 87 GLY A C 1
ATOM 652 O O . GLY A 1 87 ? 6.448 -6.241 -36.053 1.00 87.19 87 GLY A O 1
ATOM 653 N N . LEU A 1 88 ? 7.682 -7.329 -34.516 1.00 88.38 88 LEU A N 1
ATOM 654 C CA . LEU A 1 88 ? 7.042 -6.743 -33.326 1.00 88.38 88 LEU A CA 1
ATOM 655 C C . LEU A 1 88 ? 7.021 -5.206 -33.374 1.00 88.38 88 LEU A C 1
ATOM 657 O O . LEU A 1 88 ? 6.015 -4.573 -33.051 1.00 88.38 88 LEU A O 1
ATOM 661 N N . LEU A 1 89 ? 8.109 -4.598 -33.854 1.00 90.25 89 LEU A N 1
ATOM 662 C CA . LEU A 1 89 ? 8.215 -3.149 -34.028 1.00 90.25 89 LEU A CA 1
ATOM 663 C C . LEU A 1 89 ? 7.698 -2.634 -35.379 1.00 90.25 89 LEU A C 1
ATOM 665 O O . LEU A 1 89 ? 7.613 -1.419 -35.558 1.00 90.25 89 LEU A O 1
ATOM 669 N N . GLN A 1 90 ? 7.304 -3.497 -36.324 1.00 91.38 90 GLN A N 1
ATOM 670 C CA . GLN A 1 90 ? 6.978 -3.081 -37.693 1.00 91.38 90 GLN A CA 1
ATOM 671 C C . GLN A 1 90 ? 5.810 -2.091 -37.737 1.00 91.38 90 GLN A C 1
ATOM 673 O O . GLN A 1 90 ? 5.842 -1.136 -38.506 1.00 91.38 90 GLN A O 1
ATOM 678 N N . ALA A 1 91 ? 4.808 -2.253 -36.868 1.00 89.50 91 ALA A N 1
ATOM 679 C CA . ALA A 1 91 ? 3.705 -1.300 -36.755 1.00 89.50 91 ALA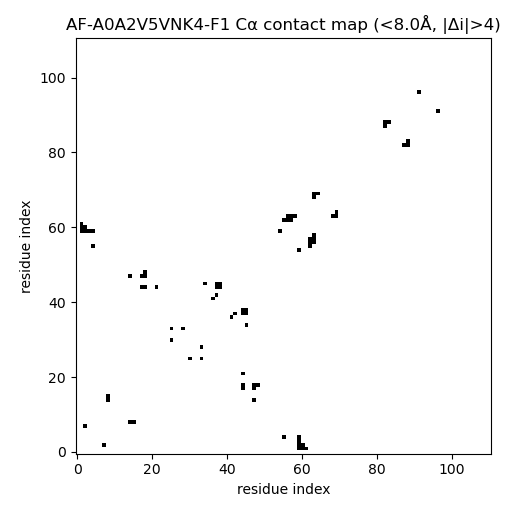 A CA 1
ATOM 680 C C . ALA A 1 91 ? 4.178 0.087 -36.282 1.00 89.50 91 ALA A C 1
ATOM 682 O O . ALA A 1 91 ? 3.719 1.108 -36.794 1.00 89.50 91 ALA A O 1
ATOM 683 N N . VAL A 1 92 ? 5.122 0.137 -35.337 1.00 87.94 92 VAL A N 1
ATOM 684 C CA . VAL A 1 92 ? 5.704 1.388 -34.825 1.00 87.94 92 VAL A CA 1
ATOM 685 C C . VAL A 1 92 ? 6.585 2.047 -35.886 1.00 87.94 92 VAL A C 1
ATOM 687 O O . VAL A 1 92 ? 6.489 3.258 -36.081 1.00 87.94 92 VAL A O 1
ATOM 690 N N . LEU A 1 93 ? 7.391 1.252 -36.597 1.00 89.06 93 LEU A N 1
ATOM 691 C CA . LEU A 1 93 ? 8.243 1.707 -37.697 1.00 89.06 93 LEU A CA 1
ATOM 692 C C . LEU A 1 93 ? 7.409 2.256 -38.861 1.00 89.06 93 LEU A C 1
ATOM 694 O O . LEU A 1 93 ? 7.652 3.376 -39.302 1.00 89.06 93 LEU A O 1
ATOM 698 N N . ASN A 1 94 ? 6.381 1.520 -39.299 1.00 93.62 94 ASN A N 1
ATOM 699 C CA . ASN A 1 94 ? 5.480 1.926 -40.383 1.00 93.62 94 ASN A CA 1
ATOM 700 C C . ASN A 1 94 ? 4.699 3.198 -40.042 1.00 93.62 94 ASN A C 1
ATOM 702 O O . ASN A 1 94 ? 4.507 4.059 -40.896 1.00 93.62 94 ASN A O 1
ATOM 706 N N . ARG A 1 95 ? 4.242 3.320 -38.791 1.00 92.88 95 ARG A N 1
ATOM 707 C CA . ARG A 1 95 ? 3.564 4.526 -38.298 1.00 92.88 95 ARG A CA 1
ATOM 708 C C . ARG A 1 95 ? 4.500 5.738 -38.292 1.00 92.88 95 ARG A C 1
ATOM 710 O O . ARG A 1 95 ? 4.035 6.866 -38.436 1.00 92.88 95 ARG A O 1
ATOM 717 N N . GLY A 1 96 ? 5.797 5.515 -38.086 1.00 88.75 96 GLY A N 1
ATOM 718 C CA . GLY A 1 96 ? 6.787 6.568 -37.926 1.00 88.75 96 GLY A CA 1
ATOM 719 C C . GLY A 1 96 ? 6.751 7.238 -36.543 1.00 88.75 96 GLY A C 1
ATOM 720 O O . GLY A 1 96 ? 5.947 6.890 -35.657 1.00 88.75 96 GLY A O 1
ATOM 721 N N . PRO A 1 97 ? 7.665 8.195 -36.314 1.00 86.38 97 PRO A N 1
ATOM 722 C CA . PRO A 1 97 ? 7.776 8.885 -35.041 1.00 86.38 97 PRO A CA 1
ATOM 723 C C . PRO A 1 97 ? 6.572 9.807 -34.800 1.00 86.38 97 PRO A C 1
ATOM 725 O O . PRO A 1 97 ? 6.220 10.631 -35.640 1.00 86.38 97 PRO A O 1
ATOM 728 N N . ILE A 1 98 ? 5.972 9.707 -33.611 1.00 86.00 98 ILE A N 1
ATOM 729 C CA . ILE A 1 98 ? 4.936 10.634 -33.141 1.00 86.00 98 ILE A CA 1
ATOM 730 C C . ILE A 1 98 ? 5.482 11.342 -31.911 1.00 86.00 98 ILE A C 1
ATOM 732 O O . ILE A 1 98 ? 5.512 10.784 -30.815 1.00 86.00 98 ILE A O 1
ATOM 736 N N . TYR A 1 99 ? 5.928 12.579 -32.098 1.00 82.12 99 TYR A N 1
ATOM 737 C CA . TYR A 1 99 ? 6.434 13.399 -31.007 1.00 82.12 99 TYR A CA 1
ATOM 738 C C . TYR A 1 99 ? 5.299 14.215 -30.393 1.00 82.12 99 TYR A C 1
ATOM 740 O O . TYR A 1 99 ? 4.578 14.927 -31.094 1.00 82.12 99 TYR A O 1
ATOM 748 N N . ARG A 1 100 ? 5.164 14.160 -29.064 1.00 79.69 100 ARG A N 1
ATOM 749 C CA . ARG A 1 100 ? 4.425 15.191 -28.328 1.00 79.69 100 ARG A CA 1
ATOM 750 C C . ARG A 1 100 ? 5.352 16.378 -28.116 1.00 79.69 100 ARG A C 1
ATOM 752 O O . ARG A 1 100 ? 6.521 16.195 -27.786 1.00 79.69 100 ARG A O 1
ATOM 759 N N . ARG A 1 101 ? 4.834 17.593 -28.298 1.00 80.38 101 ARG A N 1
ATOM 760 C CA . ARG A 1 101 ? 5.592 18.802 -27.966 1.00 80.38 101 ARG A CA 1
ATOM 761 C C . ARG A 1 101 ? 5.887 18.799 -26.472 1.00 80.38 101 ARG A C 1
ATOM 763 O O . ARG A 1 101 ? 4.961 18.684 -25.671 1.00 80.38 101 ARG A O 1
ATOM 770 N N . THR A 1 102 ? 7.159 18.947 -26.118 1.00 76.75 102 THR A N 1
ATOM 771 C CA . THR A 1 102 ? 7.564 19.228 -24.742 1.00 76.75 102 THR A CA 1
ATOM 772 C C . THR A 1 102 ? 6.881 20.526 -24.304 1.00 76.75 102 THR A C 1
ATOM 774 O O . THR A 1 102 ? 7.045 21.544 -24.989 1.00 76.75 102 THR A O 1
ATOM 777 N N . PRO A 1 103 ? 6.090 20.523 -23.218 1.00 79.38 103 PRO A N 1
ATOM 778 C CA . PRO A 1 103 ? 5.456 21.739 -22.724 1.00 79.38 103 PRO A CA 1
ATOM 779 C C . PRO A 1 103 ? 6.511 22.828 -22.475 1.00 79.38 103 PRO A C 1
ATOM 781 O O . PRO A 1 103 ? 7.476 22.593 -21.755 1.00 79.38 103 PRO A O 1
ATOM 784 N N . GLY A 1 104 ? 6.349 23.996 -23.107 1.00 78.38 104 GLY A N 1
ATOM 785 C CA . GLY A 1 104 ? 7.246 25.152 -22.952 1.00 78.38 104 GLY A CA 1
ATOM 786 C C . GLY A 1 104 ? 8.271 25.387 -24.072 1.00 78.38 104 GLY A C 1
ATOM 787 O O . GLY A 1 104 ? 8.896 26.443 -24.082 1.00 78.38 104 GLY A O 1
ATOM 788 N N . MET A 1 105 ? 8.432 24.483 -25.047 1.00 64.88 105 MET A N 1
ATOM 789 C CA . MET A 1 105 ? 9.306 24.741 -26.206 1.00 64.88 105 MET A CA 1
ATOM 790 C C . MET A 1 105 ? 8.564 25.491 -27.325 1.00 64.88 105 MET A C 1
ATOM 792 O O . MET A 1 105 ? 7.743 24.910 -28.039 1.00 64.88 105 MET A O 1
ATOM 796 N N . VAL A 1 106 ? 8.891 26.774 -27.510 1.00 69.19 106 VAL A N 1
ATOM 797 C CA . VAL A 1 106 ? 8.560 27.542 -28.724 1.00 69.19 106 VAL A CA 1
ATOM 798 C C . VAL A 1 106 ? 9.471 27.060 -29.858 1.00 69.19 106 VAL A C 1
ATOM 800 O O . VAL A 1 106 ? 10.676 26.906 -29.672 1.00 69.19 106 VAL A O 1
ATOM 803 N N . SER A 1 107 ? 8.904 26.773 -31.029 1.00 62.50 107 SER A N 1
ATOM 804 C CA . SER A 1 107 ? 9.653 26.291 -32.194 1.00 62.50 107 SER A CA 1
ATOM 805 C C . SER A 1 107 ? 10.673 27.328 -32.672 1.00 62.50 107 SER A C 1
ATOM 807 O O . SER A 1 107 ? 10.279 28.424 -33.067 1.00 62.50 107 SER A O 1
ATOM 809 N N . LEU A 1 108 ? 11.958 26.969 -32.708 1.00 61.47 108 LEU A N 1
ATOM 810 C CA . LEU A 1 108 ? 12.947 27.709 -33.496 1.00 61.47 108 LEU A CA 1
ATOM 811 C C . LEU A 1 108 ? 12.644 27.522 -34.997 1.00 61.47 108 LEU A C 1
ATOM 813 O O . LEU A 1 108 ? 12.292 26.406 -35.403 1.00 61.47 108 LEU A O 1
ATOM 817 N N . PRO A 1 109 ? 12.749 28.581 -35.822 1.00 45.75 109 PRO A N 1
ATOM 818 C CA . PRO A 1 109 ? 12.546 28.472 -37.260 1.00 45.75 109 PRO A CA 1
ATOM 819 C C . PRO A 1 109 ? 13.604 27.542 -37.859 1.00 45.75 109 PRO A C 1
ATOM 821 O O . PRO A 1 109 ? 14.786 27.634 -37.529 1.00 45.75 109 PRO A O 1
ATOM 824 N N . ARG A 1 110 ? 13.167 26.620 -38.721 1.00 52.78 110 ARG A N 1
ATOM 825 C CA . ARG A 1 110 ? 14.076 25.767 -39.492 1.00 52.78 110 ARG A CA 1
ATOM 826 C C . ARG A 1 110 ? 14.727 26.611 -40.592 1.00 52.78 110 ARG A C 1
ATOM 828 O O . ARG A 1 110 ? 14.000 27.269 -41.335 1.00 52.78 110 ARG A O 1
ATOM 835 N N . SER A 1 111 ? 16.059 26.593 -40.654 1.00 57.50 111 SER A N 1
ATOM 836 C CA . SER A 1 111 ? 16.842 26.997 -41.832 1.00 57.50 111 SER A CA 1
ATOM 837 C C . SER A 1 111 ? 16.838 25.903 -42.890 1.00 57.50 111 SER A C 1
ATOM 839 O O . SER A 1 111 ? 16.719 24.718 -42.500 1.00 57.50 111 SER A O 1
#

Nearest PDB structures (foldseek):
  5n5f-assembly1_G  TM=3.608E-01  e=7.326E+00  Haliangium ochraceum
  4v8p-assembly4_GU  TM=2.495E-01  e=6.497E+00  Tetrahymena thermophila
  4h63-assembly1_H  TM=2.194E-01  e=8.261E+00  Schizosaccharomyces pombe 972h-

Radius of gyration: 24.86 Å; Cα contacts (8 Å, |Δi|>4): 42; chains: 1; bounding box: 41×44×63 Å

pLDDT: mean 82.9, std 11.37, range [43.5, 94.62]

Sequence (111 aa):
MSIDANEVLLFRPDVVTGLKNLLTSSRGHPPAEAVAVLQKNDPAGFGLLTEIAAGAYFLNPQVLARLGYTGQEPKPIDPHPDYLDGGLLQAVLNRGPIYRRTPGMVSLPRS

Secondary structure (DSSP, 8-state):
----HHHHHHH-HHHHHHHHHHHHHTTTS-HHHHHHHHHHH-HHHHHHHHHHHHHHHHH-HHHHHHTT------PPPPSS-GGGSTTTTHHHHHH---PPPPTT-PPPPP-

Mean predicted aligned error: 12.23 Å

Solvent-accessible surface area (backbone atoms only — not comparable to full-atom values): 7095 Å² total; per-residue (Å²): 134,81,66,47,74,75,56,55,39,73,80,36,60,75,55,45,56,54,50,53,52,52,56,59,74,38,59,95,48,57,68,70,56,38,50,55,50,30,54,73,77,32,58,65,61,37,49,54,52,51,53,51,51,50,48,43,58,76,64,23,57,69,48,29,53,75,73,68,52,87,70,89,70,90,70,80,80,65,94,78,48,73,59,79,45,95,57,67,44,45,67,57,61,73,70,47,91,83,80,78,82,62,90,87,71,77,84,75,83,84,130